Protein AF-A0A0A2HWZ0-F1 (afdb_monomer)

Secondary structure (DSSP, 8-state):
--------SS---TTTTS-TTHHHHHHHHHHHHHHHHTTT--PEEEEEEEEEE-TT-TTTTTEEEEEEEEEEE-SSHHHHHHHHHHHHHHTTEEEEEEEEEEEPPHHHHHT--HHHHHHHHHHHHHSEEEEEEEEEPTT-------

Foldseek 3Di:
DDDDDDDDDDDDPPPPDDDPVVVVVVVVVVVVCVVVVLPPDQFKKWWWFKKAAAPPAPCNQWFRTWIKIKIARDSDPVVRVVVSCVVCVVNRIDTPDTDDIDRDDPVNLVPDDPVVVVQVVVCVVVRMGIDIGTDTDPPPPPPDDD

pLDDT: mean 77.44, std 22.15, range [34.31, 97.75]

Mean predicted aligned error: 13.86 Å

Structure (mmCIF, N/CA/C/O backbone):
data_AF-A0A0A2HWZ0-F1
#
_entry.id   AF-A0A0A2HWZ0-F1
#
loop_
_atom_site.group_PDB
_atom_site.id
_atom_site.type_symbol
_atom_site.label_atom_id
_atom_site.label_alt_id
_atom_site.label_comp_id
_atom_site.label_asym_id
_atom_site.label_entity_id
_atom_site.label_seq_id
_atom_site.pdbx_PDB_ins_code
_atom_site.Cartn_x
_atom_site.Cartn_y
_atom_site.Cartn_z
_atom_site.occupancy
_atom_site.B_iso_or_equiv
_atom_site.auth_seq_id
_atom_site.auth_comp_id
_atom_site.auth_asym_id
_atom_site.auth_atom_id
_atom_site.pdbx_PDB_model_num
ATOM 1 N N . MET A 1 1 ? -32.275 -19.544 46.883 1.00 36.75 1 MET A N 1
ATOM 2 C CA . MET A 1 1 ? -30.886 -19.046 46.943 1.00 36.75 1 MET A CA 1
ATOM 3 C C . MET A 1 1 ? -30.702 -18.071 45.790 1.00 36.75 1 MET A C 1
ATOM 5 O O . MET A 1 1 ? -30.885 -18.489 44.661 1.00 36.75 1 MET A O 1
ATOM 9 N N . LYS A 1 2 ? -30.435 -16.803 46.132 1.00 40.66 2 LYS A N 1
ATOM 10 C CA . LYS A 1 2 ? -29.965 -15.674 45.305 1.00 40.66 2 LYS A CA 1
ATOM 11 C C . LYS A 1 2 ? -30.714 -15.338 44.002 1.00 40.66 2 LYS A C 1
ATOM 13 O O . LYS A 1 2 ? -30.470 -15.895 42.941 1.00 40.66 2 LYS A O 1
ATOM 18 N N . TRP A 1 3 ? -31.578 -14.338 44.155 1.00 34.53 3 TRP A N 1
ATOM 19 C CA . TRP A 1 3 ? -31.957 -13.347 43.152 1.00 34.53 3 TRP A CA 1
ATOM 20 C C . TRP A 1 3 ? -30.758 -12.432 42.814 1.00 34.53 3 TRP A C 1
ATOM 22 O O . TRP A 1 3 ? -29.796 -12.407 43.577 1.00 34.53 3 TRP A O 1
ATOM 32 N N . GLU A 1 4 ? -30.903 -11.645 41.737 1.00 42.25 4 GLU A N 1
ATOM 33 C CA . GLU A 1 4 ? -30.123 -10.442 41.363 1.00 42.25 4 GLU A CA 1
ATOM 34 C C . GLU A 1 4 ? -28.901 -10.626 40.444 1.00 42.25 4 GLU A C 1
ATOM 36 O O . GLU A 1 4 ? -27.780 -10.803 40.900 1.00 42.25 4 GLU A O 1
ATOM 41 N N . TYR A 1 5 ? -29.119 -10.425 39.136 1.00 44.19 5 TYR A N 1
ATOM 42 C CA . TYR A 1 5 ? -28.259 -9.552 38.327 1.00 44.19 5 TYR A CA 1
ATOM 43 C C . TYR A 1 5 ? -29.146 -8.658 37.446 1.00 44.19 5 TYR A C 1
ATOM 45 O O . TYR A 1 5 ? -29.712 -9.083 36.439 1.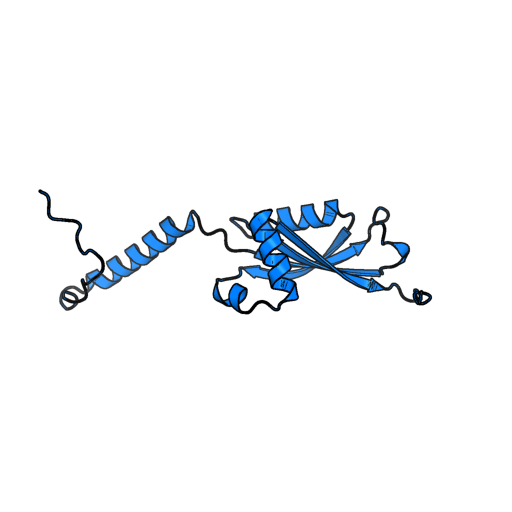00 44.19 5 TYR A O 1
ATOM 53 N N . GLN A 1 6 ? -29.302 -7.423 37.930 1.00 38.25 6 GLN A N 1
ATOM 54 C CA . GLN A 1 6 ? -29.834 -6.220 37.279 1.00 38.25 6 GLN A CA 1
ATOM 55 C C . GLN A 1 6 ? -29.382 -6.146 35.801 1.00 38.25 6 GLN A C 1
ATOM 57 O O . GLN A 1 6 ? -28.204 -6.317 35.517 1.00 38.25 6 GLN A O 1
ATOM 62 N N . LEU A 1 7 ? -30.235 -5.977 34.781 1.00 38.56 7 LEU A N 1
ATOM 63 C CA . LEU A 1 7 ? -31.103 -4.820 34.500 1.00 38.56 7 LEU A CA 1
ATOM 64 C C . LEU A 1 7 ? -30.393 -3.470 34.720 1.00 38.56 7 LEU A C 1
ATOM 66 O O . LEU A 1 7 ? -30.783 -2.682 35.570 1.00 38.56 7 LEU A O 1
ATOM 70 N N . PHE A 1 8 ? -29.357 -3.202 33.921 1.00 39.78 8 PHE A N 1
ATOM 71 C CA . PHE A 1 8 ? -28.749 -1.871 33.766 1.00 39.78 8 PHE A CA 1
ATOM 72 C C . PHE A 1 8 ? -28.515 -1.526 32.288 1.00 39.78 8 PHE A C 1
ATOM 74 O O . PHE A 1 8 ? -27.424 -1.149 31.887 1.00 39.78 8 PHE A O 1
ATOM 81 N N . VAL A 1 9 ? -29.540 -1.658 31.442 1.00 41.41 9 VAL A N 1
ATOM 82 C CA . VAL A 1 9 ? -29.518 -1.037 30.101 1.00 41.41 9 VAL A CA 1
ATOM 83 C C . VAL A 1 9 ? -30.907 -0.540 29.708 1.00 41.41 9 VAL A C 1
ATOM 85 O O . VAL A 1 9 ? -31.359 -0.770 28.597 1.00 41.41 9 VAL A O 1
ATOM 88 N N . VAL A 1 10 ? -31.638 0.118 30.609 1.00 40.22 10 VAL A N 1
ATOM 89 C CA . VAL A 1 10 ? -32.817 0.894 30.199 1.00 40.22 10 VAL A CA 1
ATOM 90 C C . VAL A 1 10 ? -32.984 2.090 31.142 1.00 40.22 10 VAL A C 1
ATOM 92 O O . VAL A 1 10 ? -33.226 1.908 32.327 1.00 40.22 10 VAL A O 1
ATOM 95 N N . LEU A 1 11 ? -32.896 3.294 30.563 1.00 34.31 11 LEU A N 1
ATOM 96 C CA . LEU A 1 11 ? -33.268 4.620 31.093 1.00 34.31 11 LEU A CA 1
ATOM 97 C C . LEU A 1 11 ? -32.287 5.302 32.068 1.00 34.31 11 LEU A C 1
ATOM 99 O O . LEU A 1 11 ? -32.154 4.924 33.226 1.00 34.31 11 LEU A O 1
ATOM 103 N N . PRO A 1 12 ? -31.741 6.450 31.626 1.00 39.38 12 PRO A N 1
ATOM 104 C CA . PRO A 1 12 ? -32.276 7.699 32.159 1.00 39.38 12 PRO A CA 1
ATOM 105 C C . PRO A 1 12 ? -32.643 8.668 31.025 1.00 39.38 12 PRO A C 1
ATOM 107 O O . PRO A 1 12 ? -31.900 9.588 30.706 1.00 39.38 12 PRO A O 1
ATOM 110 N N . ILE A 1 13 ? -33.816 8.481 30.409 1.00 44.59 13 ILE A N 1
ATOM 111 C CA . ILE A 1 13 ? -34.434 9.528 29.563 1.00 44.59 13 ILE A CA 1
ATOM 112 C C . ILE A 1 13 ? -35.422 10.386 30.379 1.00 44.59 13 ILE A C 1
ATOM 114 O O . ILE A 1 13 ? -35.808 11.471 29.960 1.00 44.59 13 ILE A O 1
ATOM 118 N N . LEU A 1 14 ? -35.760 9.996 31.609 1.00 41.62 14 LEU A N 1
ATOM 119 C CA . LEU A 1 14 ? -36.683 10.747 32.463 1.00 41.62 14 LEU A CA 1
ATOM 120 C C . LEU A 1 14 ? -35.947 11.475 33.590 1.00 41.62 14 LEU A C 1
ATOM 122 O O . LEU A 1 14 ? -36.087 11.115 34.746 1.00 41.62 14 LEU A O 1
ATOM 126 N N . CYS A 1 15 ? -35.151 12.484 33.228 1.00 40.22 15 CYS A N 1
ATOM 127 C CA . CYS A 1 15 ? -34.781 13.615 34.102 1.00 40.22 15 CYS A CA 1
ATOM 128 C C . CYS A 1 15 ? -34.283 14.849 33.309 1.00 40.22 15 CYS A C 1
ATOM 130 O O . CYS A 1 15 ? -33.781 15.803 33.894 1.00 40.22 15 CYS A O 1
ATOM 132 N N . PHE A 1 16 ? -34.428 14.878 31.977 1.00 42.28 16 PHE A N 1
ATOM 133 C CA . PHE A 1 16 ? -33.975 15.996 31.139 1.00 42.28 16 PHE A CA 1
ATOM 134 C C . PHE A 1 16 ? -35.064 17.053 30.959 1.00 42.28 16 PHE A C 1
ATOM 136 O O . PHE A 1 16 ? -35.551 17.266 29.854 1.00 42.28 16 PHE A O 1
ATOM 143 N N . ASN A 1 17 ? -35.468 17.726 32.035 1.00 42.03 17 ASN A N 1
ATOM 144 C CA . ASN A 1 17 ? -36.221 18.974 31.861 1.00 42.03 17 ASN A CA 1
ATOM 145 C C . ASN A 1 17 ? -35.898 20.079 32.861 1.00 42.03 17 ASN A C 1
ATOM 147 O O . ASN A 1 17 ? -36.587 21.092 32.903 1.00 42.03 17 ASN A O 1
ATOM 151 N N . ILE A 1 18 ? -34.830 19.935 33.642 1.00 47.19 18 ILE A N 1
ATOM 152 C CA . ILE A 1 18 ? -34.403 20.977 34.570 1.00 47.19 18 ILE A CA 1
ATOM 153 C C . ILE A 1 18 ? -32.870 20.988 34.537 1.00 47.19 18 ILE A C 1
ATOM 155 O O . ILE A 1 18 ? -32.255 19.939 34.674 1.00 47.19 18 ILE A O 1
ATOM 159 N N . ILE A 1 19 ? -32.274 22.173 34.365 1.00 45.53 19 ILE A N 1
ATOM 160 C CA . ILE A 1 19 ? -30.831 22.505 34.410 1.00 45.53 19 ILE A CA 1
ATOM 161 C C . ILE A 1 19 ? -30.122 22.581 33.025 1.00 45.53 19 ILE A C 1
ATOM 163 O O . ILE A 1 19 ? -29.751 21.555 32.443 1.00 45.53 19 ILE A O 1
ATOM 167 N N . PRO A 1 20 ? -29.850 23.801 32.499 1.00 48.00 20 PRO A N 1
ATOM 168 C CA . PRO A 1 20 ? -29.102 24.019 31.250 1.00 48.00 20 PRO A CA 1
ATOM 169 C C . PRO A 1 20 ? -27.609 23.637 31.321 1.00 48.00 20 PRO A C 1
ATOM 171 O O . PRO A 1 20 ? -26.964 23.524 30.281 1.00 48.00 20 PRO A O 1
ATOM 174 N N . GLU A 1 21 ? -27.067 23.361 32.511 1.00 47.44 21 GLU A N 1
ATOM 175 C CA . GLU A 1 21 ? -25.687 22.875 32.702 1.00 47.44 21 GLU A CA 1
ATOM 176 C C . GLU A 1 21 ? -25.491 21.400 32.298 1.00 47.44 21 GLU A C 1
ATOM 178 O O . GLU A 1 21 ? -24.367 20.945 32.077 1.00 47.44 21 GLU A O 1
ATOM 183 N N . SER A 1 22 ? -26.582 20.651 32.105 1.00 48.69 22 SER A N 1
ATOM 184 C CA . SER A 1 22 ? -26.541 19.233 31.722 1.00 48.69 22 SER A CA 1
ATOM 185 C C . SER A 1 22 ? -26.027 18.989 30.297 1.00 48.69 22 SER A C 1
ATOM 187 O O . SER A 1 22 ? -25.448 17.939 30.028 1.00 48.69 22 S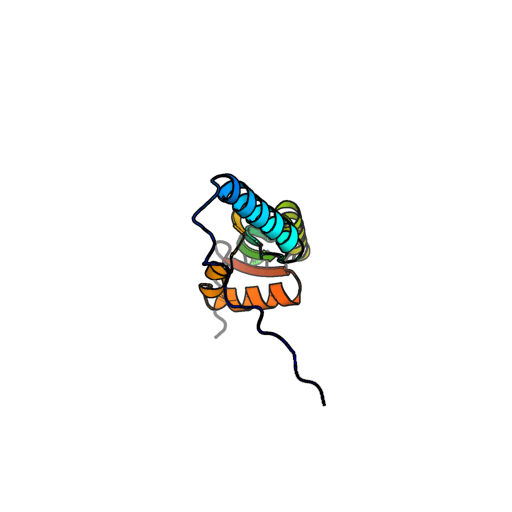ER A O 1
ATOM 189 N N . LYS A 1 23 ? -26.164 19.954 29.375 1.00 50.28 23 LYS A N 1
ATOM 190 C CA . LYS A 1 23 ? -25.662 19.806 27.995 1.00 50.28 23 LYS A CA 1
ATOM 191 C C . LYS A 1 23 ? -24.137 19.833 27.926 1.00 50.28 23 LYS A C 1
ATOM 193 O O . LYS A 1 23 ? -23.557 19.054 27.178 1.00 50.28 23 LYS A O 1
ATOM 198 N N . ALA A 1 24 ? -23.494 20.697 28.712 1.00 55.12 24 ALA A N 1
ATOM 199 C CA . ALA A 1 24 ? -22.036 20.770 28.779 1.00 55.12 24 ALA A CA 1
ATOM 200 C C . ALA A 1 24 ? -21.449 19.517 29.442 1.00 55.12 24 ALA A C 1
ATOM 202 O O . ALA A 1 24 ? -20.447 18.989 28.971 1.00 55.12 24 ALA A O 1
ATOM 203 N N . PHE A 1 25 ? -22.119 18.996 30.473 1.00 51.44 25 PHE A N 1
ATOM 204 C CA . PHE A 1 25 ? -21.726 17.761 31.147 1.00 51.44 25 PHE A CA 1
ATOM 205 C C . PHE A 1 25 ? -21.866 16.529 30.243 1.00 51.44 25 PHE A C 1
ATOM 207 O O . PHE A 1 25 ? -20.924 15.757 30.124 1.00 51.44 25 PHE A O 1
ATOM 214 N N . VAL A 1 26 ? -22.985 16.381 29.524 1.00 57.75 26 VAL A N 1
ATOM 215 C CA . VAL A 1 26 ? -23.161 15.289 28.548 1.00 57.75 26 VAL A CA 1
ATOM 216 C C . VAL A 1 26 ? -22.173 15.420 27.386 1.00 57.75 26 VAL A C 1
ATOM 218 O O . VAL A 1 26 ? -21.654 14.414 26.914 1.00 57.75 26 VAL A O 1
ATOM 221 N N . HIS A 1 27 ? -21.857 16.642 26.945 1.00 54.88 27 HIS A N 1
ATOM 222 C CA . HIS A 1 27 ? -20.872 16.848 25.885 1.00 54.88 27 HIS A CA 1
ATOM 223 C C . HIS A 1 27 ? -19.432 16.577 26.351 1.00 54.88 27 HIS A C 1
ATOM 225 O O . HIS A 1 27 ? -18.641 16.041 25.575 1.00 54.88 27 HIS A O 1
ATOM 231 N N . ASN A 1 28 ? -19.106 16.884 27.612 1.00 55.00 28 ASN A N 1
ATOM 232 C CA . ASN A 1 28 ? -17.833 16.509 28.226 1.00 55.00 28 ASN A CA 1
ATOM 233 C C . ASN A 1 28 ? -17.743 15.003 28.453 1.00 55.00 28 ASN A C 1
ATOM 235 O O . ASN A 1 28 ? -16.745 14.437 28.046 1.00 55.00 28 ASN A O 1
ATOM 239 N N . ILE A 1 29 ? -18.787 14.333 28.954 1.00 58.84 29 ILE A N 1
ATOM 240 C CA . ILE A 1 29 ? -18.803 12.866 29.066 1.00 58.84 29 ILE A CA 1
ATOM 241 C C . ILE A 1 29 ? -18.688 12.210 27.691 1.00 58.84 29 ILE A C 1
ATOM 243 O O . ILE A 1 29 ? -17.923 11.270 27.549 1.00 58.84 29 ILE A O 1
ATOM 247 N N . ALA A 1 30 ? -19.362 12.711 26.653 1.00 55.47 30 ALA A N 1
ATOM 248 C CA . ALA A 1 30 ? -19.176 12.192 25.296 1.00 55.47 30 ALA A CA 1
ATOM 249 C C . ALA A 1 30 ? -17.725 12.361 24.808 1.00 55.47 30 ALA A C 1
ATOM 251 O O . ALA A 1 30 ? -17.193 11.464 24.168 1.00 55.47 30 ALA A O 1
ATOM 252 N N . ARG A 1 31 ? -17.058 13.472 25.157 1.00 52.41 31 ARG A N 1
ATOM 253 C CA . ARG A 1 31 ? -15.633 13.701 24.860 1.00 52.41 31 ARG A CA 1
ATOM 254 C C . ARG A 1 31 ? -14.681 12.868 25.720 1.00 52.41 31 ARG A C 1
ATOM 256 O O . ARG A 1 31 ? -13.622 12.498 25.226 1.00 52.41 31 ARG A O 1
ATOM 263 N N . GLU A 1 32 ? -15.022 12.608 26.977 1.00 51.91 32 GLU A N 1
ATOM 264 C CA . GLU A 1 32 ? -14.262 11.767 27.908 1.00 51.91 32 GLU A CA 1
ATOM 265 C C 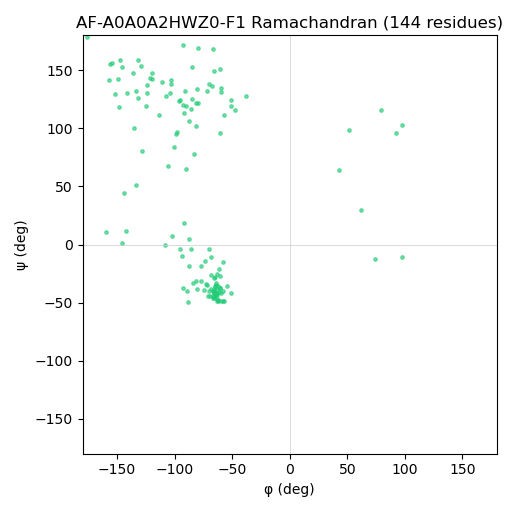. GLU A 1 32 ? -14.371 10.299 27.485 1.00 51.91 32 GLU A C 1
ATOM 267 O O . GLU A 1 32 ? -13.360 9.623 27.360 1.00 51.91 32 GLU A O 1
ATOM 272 N N . VAL A 1 33 ? -15.578 9.843 27.138 1.00 54.56 33 VAL A N 1
ATOM 273 C CA . VAL A 1 33 ? -15.850 8.505 26.600 1.00 54.56 33 VAL A CA 1
ATOM 274 C C . VAL A 1 33 ? -15.211 8.341 25.219 1.00 54.56 33 VAL A C 1
ATOM 276 O O . VAL A 1 33 ? -14.582 7.319 24.981 1.00 54.56 33 VAL A O 1
ATOM 279 N N . ASP A 1 34 ? -15.240 9.350 24.339 1.00 50.31 34 ASP A N 1
ATOM 280 C CA . ASP A 1 34 ? -14.465 9.318 23.085 1.00 50.31 34 ASP A CA 1
ATOM 281 C C . ASP A 1 34 ? -12.947 9.305 23.333 1.00 50.31 34 ASP A C 1
ATOM 283 O O . ASP A 1 34 ? -12.202 8.785 22.505 1.00 50.31 34 ASP A O 1
ATOM 287 N N . ARG A 1 35 ? -12.446 9.864 24.443 1.00 49.38 35 ARG A N 1
ATOM 288 C CA . ARG A 1 35 ? -11.016 9.825 24.804 1.00 49.38 35 ARG A CA 1
ATOM 289 C C . ARG A 1 35 ? -10.603 8.502 25.448 1.00 49.38 35 ARG A C 1
ATOM 291 O O . ARG A 1 35 ? -9.532 8.005 25.117 1.00 49.38 35 ARG A O 1
ATOM 298 N N . GLU A 1 36 ? -11.437 7.907 26.294 1.00 47.12 36 GLU A N 1
ATOM 299 C CA . GLU A 1 36 ? -11.169 6.610 26.933 1.00 47.12 36 GLU A CA 1
ATOM 300 C C . GLU A 1 36 ? -11.405 5.429 25.975 1.00 47.12 36 GLU A C 1
ATOM 302 O O . GLU A 1 36 ? -10.656 4.454 26.008 1.00 47.12 36 GLU A O 1
ATOM 307 N N . VAL A 1 37 ? -12.351 5.537 25.034 1.00 49.47 37 VAL A N 1
ATOM 308 C CA . VAL A 1 37 ? -12.551 4.550 23.952 1.00 49.47 37 VAL A CA 1
ATOM 309 C C . VAL A 1 37 ? -11.497 4.697 22.838 1.00 49.47 37 VAL A C 1
ATOM 311 O O . VAL A 1 37 ? -11.226 3.741 22.109 1.00 49.47 37 VAL A O 1
ATOM 314 N N . ASN A 1 38 ? -10.811 5.844 22.741 1.00 45.25 38 ASN A N 1
ATOM 315 C CA . ASN A 1 38 ? -9.723 6.060 21.774 1.00 45.25 38 ASN A CA 1
ATOM 316 C C . ASN A 1 38 ? -8.439 5.264 22.063 1.00 45.25 38 ASN A C 1
ATOM 318 O O . ASN A 1 38 ? -7.518 5.307 21.248 1.00 45.25 38 ASN A O 1
ATOM 322 N N . HIS A 1 39 ? -8.354 4.523 23.171 1.00 46.09 39 HIS A N 1
ATOM 323 C CA . HIS A 1 39 ? -7.156 3.748 23.498 1.00 46.09 39 HIS A CA 1
ATOM 324 C C . HIS A 1 39 ? -7.090 2.343 22.882 1.00 46.09 39 HIS A C 1
ATOM 326 O O . HIS A 1 39 ? -6.058 1.695 23.031 1.00 46.09 39 HIS A O 1
ATOM 332 N N . MET A 1 40 ? -8.119 1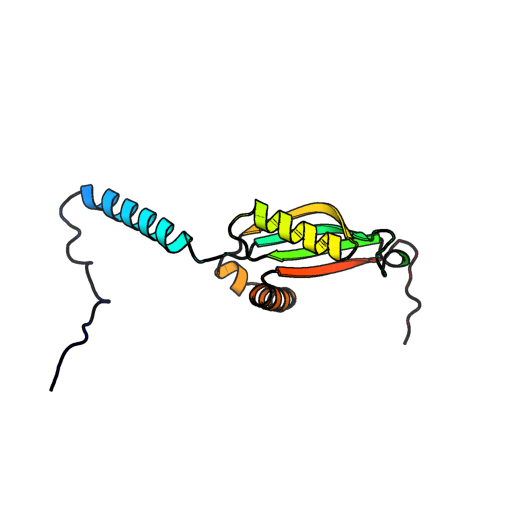.857 22.171 1.00 45.97 40 MET A N 1
ATOM 333 C CA . MET A 1 40 ? -8.101 0.464 21.678 1.00 45.97 40 MET A CA 1
ATOM 334 C C . MET A 1 40 ? -8.757 0.179 20.321 1.00 45.97 40 MET A C 1
ATOM 336 O O . MET A 1 40 ? -8.740 -0.970 19.884 1.00 45.97 40 MET A O 1
ATOM 340 N N . THR A 1 41 ? -9.298 1.165 19.606 1.00 53.69 41 THR A N 1
ATOM 341 C CA . THR A 1 41 ? -9.745 0.937 18.220 1.00 53.69 41 THR A CA 1
ATOM 342 C C . THR A 1 41 ? -8.700 1.464 17.248 1.00 53.69 41 THR A C 1
ATOM 344 O O . THR A 1 41 ? -8.792 2.599 16.772 1.00 53.69 41 THR A O 1
ATOM 347 N N . GLU A 1 42 ? -7.682 0.647 16.959 1.00 65.81 42 GLU A N 1
ATOM 348 C CA . GLU A 1 42 ? -6.807 0.866 15.805 1.00 65.81 42 GLU A CA 1
ATOM 349 C C . GLU A 1 42 ? -7.673 0.816 14.541 1.00 65.81 42 GLU A C 1
ATOM 351 O O . GLU A 1 42 ? -8.018 -0.246 14.027 1.00 65.81 42 GLU A O 1
ATOM 356 N N . TYR A 1 43 ? -8.094 1.981 14.056 1.00 75.44 43 TYR A N 1
ATOM 357 C CA . TYR A 1 43 ? -8.787 2.048 12.781 1.00 75.44 43 TYR A CA 1
ATOM 358 C C . TYR A 1 43 ? -7.785 1.784 11.652 1.00 75.44 43 TYR A C 1
ATOM 360 O O . TYR A 1 43 ? -6.730 2.424 11.617 1.00 75.44 43 TYR A O 1
ATOM 368 N N . PRO A 1 44 ? -8.114 0.898 10.702 1.00 91.94 44 PRO A N 1
ATOM 369 C CA . PRO A 1 44 ? -7.274 0.631 9.542 1.00 91.94 44 PRO A CA 1
ATOM 370 C C . PRO A 1 44 ? -7.054 1.910 8.720 1.00 91.94 44 PRO A C 1
ATOM 372 O O . PRO A 1 44 ? -7.988 2.635 8.355 1.00 91.94 44 PRO A O 1
ATOM 375 N N . LEU A 1 45 ? -5.794 2.165 8.395 1.00 94.62 45 LEU A N 1
ATOM 376 C CA . LEU A 1 45 ? -5.364 3.211 7.484 1.00 94.62 45 LEU A CA 1
ATOM 377 C C . LEU A 1 45 ? -5.173 2.609 6.096 1.00 94.62 45 LEU A C 1
ATOM 379 O O . LEU A 1 45 ? -4.407 1.665 5.903 1.00 94.62 45 LEU A O 1
ATOM 383 N N . PHE A 1 46 ? -5.873 3.181 5.129 1.00 95.31 46 PHE A N 1
ATOM 384 C CA . PHE A 1 46 ? -5.767 2.862 3.719 1.00 95.31 46 PHE A CA 1
ATOM 385 C C . PHE A 1 46 ? -4.801 3.829 3.047 1.00 95.31 46 PHE A C 1
ATOM 387 O O . PHE A 1 46 ? -5.004 5.047 3.058 1.00 95.31 46 PHE A O 1
ATOM 394 N N . TYR A 1 47 ? -3.788 3.274 2.398 1.00 96.69 47 TYR A N 1
ATOM 395 C CA . TYR A 1 47 ? -2.838 4.009 1.585 1.00 96.69 47 TYR A CA 1
ATOM 396 C C . TYR A 1 47 ? -2.841 3.482 0.159 1.00 96.69 47 TYR A C 1
ATOM 398 O O . TYR A 1 47 ? -2.913 2.278 -0.079 1.00 96.69 47 TYR A O 1
ATOM 406 N N . GLN A 1 48 ? -2.682 4.393 -0.791 1.00 97.06 48 GLN A N 1
ATOM 407 C CA . GLN A 1 48 ? -2.363 4.045 -2.165 1.00 97.06 48 GLN A CA 1
ATOM 408 C C . GLN A 1 48 ? -1.096 4.783 -2.574 1.00 97.06 48 GLN A C 1
ATOM 410 O O . GLN A 1 48 ? -1.061 6.017 -2.573 1.00 97.06 48 GLN A O 1
ATOM 415 N N . PHE A 1 49 ? -0.065 4.023 -2.921 1.00 97.62 49 PHE A N 1
ATOM 416 C CA . PHE A 1 49 ? 1.208 4.536 -3.402 1.00 97.62 49 PHE A CA 1
ATOM 417 C C . PHE A 1 49 ? 1.371 4.192 -4.874 1.00 97.62 49 PHE A C 1
ATOM 419 O O . PHE A 1 49 ? 1.064 3.083 -5.303 1.00 97.62 49 PHE A O 1
ATOM 426 N N . GLU A 1 50 ? 1.896 5.132 -5.639 1.00 97.50 50 GLU A N 1
ATOM 427 C CA . GLU A 1 50 ? 2.486 4.821 -6.930 1.00 97.50 50 GLU A CA 1
ATOM 428 C C . GLU A 1 50 ? 3.932 4.399 -6.701 1.00 97.50 50 GLU A C 1
ATOM 430 O O . GLU A 1 50 ? 4.704 5.121 -6.058 1.00 97.50 50 GLU A O 1
ATOM 435 N N . VAL A 1 51 ? 4.280 3.221 -7.204 1.00 97.75 51 VAL A N 1
ATOM 436 C CA . VAL A 1 51 ? 5.585 2.603 -6.994 1.00 97.75 51 VAL A CA 1
ATOM 437 C C . VAL A 1 51 ? 6.209 2.169 -8.316 1.00 97.75 51 VAL A C 1
ATOM 439 O O . VAL A 1 51 ? 5.509 1.853 -9.278 1.00 97.75 51 VAL A O 1
ATOM 442 N N . ARG A 1 52 ? 7.540 2.108 -8.354 1.00 96.12 52 ARG A N 1
ATOM 443 C CA . ARG A 1 52 ? 8.306 1.461 -9.430 1.00 96.12 52 ARG A CA 1
ATOM 444 C C . ARG A 1 52 ? 9.154 0.318 -8.884 1.00 96.12 52 ARG A C 1
ATOM 446 O O . ARG A 1 52 ? 9.613 0.402 -7.740 1.00 96.12 52 ARG A O 1
ATOM 453 N N . PRO A 1 53 ? 9.381 -0.744 -9.670 1.00 96.25 53 PRO A N 1
ATOM 454 C CA . PRO A 1 53 ? 10.270 -1.812 -9.247 1.00 96.25 53 PRO A CA 1
ATOM 455 C C . PRO A 1 53 ? 11.711 -1.288 -9.183 1.00 96.25 53 PRO A C 1
ATOM 457 O O . PRO A 1 53 ? 12.167 -0.571 -10.076 1.00 96.25 53 PRO A O 1
ATOM 460 N N . THR A 1 54 ? 12.440 -1.641 -8.126 1.00 94.81 54 THR A N 1
ATOM 461 C CA . THR A 1 54 ? 13.888 -1.381 -8.048 1.00 94.81 54 THR A CA 1
ATOM 462 C C . THR A 1 54 ? 14.667 -2.431 -8.841 1.00 94.81 54 THR A C 1
ATOM 464 O O . THR A 1 54 ? 14.130 -3.480 -9.182 1.00 94.81 54 THR A O 1
ATOM 467 N N . ALA A 1 55 ? 15.970 -2.218 -9.050 1.00 92.88 55 ALA A N 1
ATOM 468 C CA . ALA A 1 55 ? 16.851 -3.201 -9.696 1.00 92.88 55 ALA A CA 1
ATOM 469 C C . ALA A 1 55 ? 16.909 -4.575 -8.988 1.00 92.88 55 ALA A C 1
ATOM 471 O O . ALA A 1 55 ? 17.397 -5.537 -9.567 1.00 92.88 55 ALA A O 1
ATOM 472 N N . ARG A 1 56 ? 16.441 -4.670 -7.735 1.00 92.88 56 ARG A N 1
ATOM 473 C CA . ARG A 1 56 ? 16.383 -5.921 -6.957 1.00 92.88 56 ARG A CA 1
ATOM 474 C C . ARG A 1 56 ? 15.023 -6.617 -7.028 1.00 92.88 56 ARG A C 1
ATOM 476 O O . ARG A 1 56 ? 14.854 -7.676 -6.435 1.00 92.88 56 ARG A O 1
ATOM 483 N N . ASN A 1 57 ? 14.043 -6.004 -7.683 1.00 92.69 57 ASN A N 1
ATOM 484 C CA . ASN A 1 57 ? 12.708 -6.560 -7.811 1.00 92.69 57 ASN A CA 1
ATOM 485 C C . ASN A 1 57 ? 12.686 -7.613 -8.927 1.00 92.69 57 ASN A C 1
ATOM 487 O O . ASN A 1 57 ? 13.179 -7.355 -10.023 1.00 92.69 57 ASN A O 1
ATOM 491 N N . SER A 1 58 ? 12.087 -8.776 -8.670 1.00 88.75 58 SER A N 1
ATOM 492 C CA . SER A 1 58 ? 11.961 -9.860 -9.657 1.00 88.75 58 SER A CA 1
ATOM 493 C C . SER A 1 58 ? 11.153 -9.468 -10.897 1.00 88.75 58 SER A C 1
ATOM 495 O O . SER A 1 58 ? 11.290 -10.090 -11.944 1.00 88.75 58 SER A O 1
ATOM 497 N N . GLU A 1 59 ? 10.323 -8.433 -10.797 1.00 87.94 59 GLU A N 1
ATOM 498 C CA . GLU A 1 59 ? 9.419 -7.978 -11.853 1.00 87.94 59 GLU A CA 1
ATOM 499 C C . GLU A 1 59 ? 9.951 -6.737 -12.591 1.00 87.94 59 GLU A C 1
ATOM 501 O O . GLU A 1 59 ? 9.252 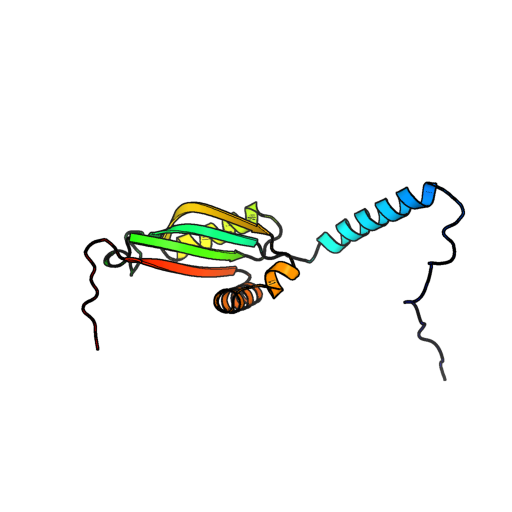-6.169 -13.430 1.00 87.94 59 GLU A O 1
ATOM 506 N N . VAL A 1 60 ? 11.196 -6.311 -12.321 1.00 89.75 60 VAL A N 1
ATOM 507 C CA . VAL A 1 60 ? 11.786 -5.069 -12.864 1.00 89.75 60 VAL A CA 1
ATOM 508 C C . VAL A 1 60 ? 11.880 -5.029 -14.392 1.00 89.75 60 VAL A C 1
ATOM 510 O O . VAL A 1 60 ? 11.868 -3.946 -14.985 1.00 89.75 60 VAL A O 1
ATOM 513 N N . GLU A 1 61 ? 11.979 -6.190 -15.036 1.00 87.06 61 GLU A N 1
ATOM 514 C CA . GLU A 1 61 ? 12.019 -6.302 -16.497 1.00 87.06 61 GLU A CA 1
ATOM 515 C C . GLU A 1 61 ? 10.620 -6.244 -17.122 1.00 87.06 61 GLU A C 1
ATOM 517 O O . GLU A 1 61 ? 10.459 -5.724 -18.226 1.00 87.06 61 GLU A O 1
ATOM 522 N N . MET A 1 62 ? 9.607 -6.735 -16.402 1.00 88.06 62 MET A N 1
ATOM 523 C CA . MET A 1 62 ? 8.236 -6.879 -16.899 1.00 88.06 62 MET A CA 1
ATOM 524 C C . MET A 1 62 ? 7.394 -5.626 -16.641 1.00 88.06 62 MET A C 1
ATOM 526 O O . MET A 1 62 ? 6.610 -5.203 -17.496 1.00 88.06 62 MET A O 1
ATOM 530 N N . LEU A 1 63 ? 7.555 -5.014 -15.467 1.00 92.81 63 LEU A N 1
ATOM 531 C CA . LEU A 1 63 ? 6.709 -3.922 -14.999 1.00 92.81 63 LEU A CA 1
ATOM 532 C C . LEU A 1 63 ? 7.396 -2.559 -15.136 1.00 92.81 63 LEU A C 1
ATOM 534 O O . LEU A 1 63 ? 8.579 -2.375 -14.837 1.00 92.81 63 LEU A O 1
ATOM 538 N N . ALA A 1 64 ? 6.624 -1.565 -15.574 1.00 92.88 64 ALA A N 1
ATOM 539 C CA . ALA A 1 64 ? 7.037 -0.164 -15.517 1.00 92.88 64 ALA A CA 1
ATOM 540 C C . ALA A 1 64 ? 6.744 0.457 -14.147 1.00 92.88 64 ALA A C 1
ATOM 542 O O . ALA A 1 64 ? 7.506 1.305 -13.685 1.00 92.88 64 ALA A O 1
ATOM 543 N N . GLY A 1 65 ? 5.669 0.020 -13.496 1.00 94.94 65 GLY A N 1
ATOM 544 C CA . GLY A 1 65 ? 5.255 0.492 -12.183 1.00 94.94 65 GLY A CA 1
ATOM 545 C C . GLY A 1 65 ? 4.036 -0.267 -11.680 1.00 94.94 65 GLY A C 1
ATOM 546 O O . GLY A 1 65 ? 3.528 -1.160 -12.360 1.00 94.94 65 GLY A O 1
ATOM 547 N N . ALA A 1 66 ? 3.597 0.075 -10.475 1.00 96.81 66 ALA A N 1
ATOM 548 C CA . ALA A 1 66 ? 2.391 -0.466 -9.871 1.00 96.81 66 ALA A CA 1
ATOM 549 C C . ALA A 1 66 ? 1.699 0.561 -8.969 1.00 96.81 66 ALA A C 1
ATOM 551 O O . ALA A 1 66 ? 2.312 1.515 -8.479 1.00 96.81 66 ALA A O 1
ATOM 552 N N . LEU A 1 67 ? 0.409 0.337 -8.724 1.00 97.12 67 LEU A N 1
ATOM 553 C CA . LEU A 1 67 ? -0.292 0.929 -7.594 1.00 97.12 67 LEU A CA 1
ATOM 554 C C . LEU A 1 67 ? -0.213 -0.050 -6.425 1.00 97.12 67 LEU A C 1
ATOM 556 O O . LEU A 1 67 ? -0.796 -1.131 -6.464 1.00 97.12 67 LEU A O 1
ATOM 560 N N . ALA A 1 68 ? 0.511 0.338 -5.380 1.00 97.44 68 ALA A N 1
ATOM 561 C CA . ALA A 1 68 ? 0.554 -0.393 -4.126 1.00 97.44 68 ALA A CA 1
ATOM 562 C C . ALA A 1 68 ? -0.589 0.091 -3.229 1.00 97.44 68 ALA A C 1
ATOM 564 O O . ALA A 1 68 ? -0.536 1.194 -2.675 1.00 97.44 68 ALA A O 1
ATOM 565 N N . THR A 1 69 ? -1.624 -0.731 -3.091 1.00 97.31 69 THR A N 1
ATOM 566 C CA . THR A 1 69 ? -2.690 -0.514 -2.113 1.00 97.31 69 THR A CA 1
ATOM 567 C C . THR A 1 69 ? -2.305 -1.201 -0.812 1.00 97.31 69 THR A C 1
ATOM 569 O O . THR A 1 69 ? -2.119 -2.415 -0.792 1.00 97.31 69 THR A O 1
ATOM 572 N N . VAL A 1 70 ? -2.181 -0.433 0.267 1.00 97.12 70 VAL A N 1
ATOM 573 C CA . VAL A 1 70 ? -1.714 -0.912 1.571 1.00 97.12 70 VAL A CA 1
ATOM 574 C C . VAL A 1 70 ? -2.755 -0.601 2.635 1.00 97.12 70 VAL A C 1
ATOM 576 O O . VAL A 1 70 ? -3.201 0.539 2.759 1.00 97.12 70 VAL A O 1
ATOM 579 N N . LEU A 1 71 ? -3.107 -1.609 3.425 1.00 96.44 71 LEU A N 1
ATOM 580 C CA . LEU A 1 71 ? -3.910 -1.466 4.634 1.00 96.44 71 LEU A CA 1
ATOM 581 C C . LEU A 1 71 ? -3.007 -1.674 5.845 1.00 96.44 71 LEU A C 1
ATOM 583 O O . LEU A 1 71 ? -2.285 -2.668 5.911 1.00 96.44 71 LEU A O 1
ATOM 587 N N . VAL A 1 72 ? -3.029 -0.728 6.781 1.00 95.94 72 VAL A N 1
ATOM 588 C CA . VAL A 1 72 ? -2.177 -0.741 7.976 1.00 95.94 72 VAL A CA 1
ATOM 589 C C . VAL A 1 72 ? -3.021 -0.460 9.208 1.00 95.94 72 VAL A C 1
ATOM 591 O O . VAL A 1 72 ? -3.681 0.574 9.274 1.00 95.94 72 VAL A O 1
ATOM 594 N N . PHE A 1 73 ? -2.957 -1.335 10.204 1.00 93.19 73 PHE A N 1
ATOM 595 C CA . PHE A 1 73 ? -3.473 -1.049 11.538 1.00 93.19 73 PHE A CA 1
ATOM 596 C C . PHE A 1 73 ? -2.381 -0.321 12.331 1.00 93.19 73 PHE A C 1
ATOM 598 O O . PHE A 1 73 ? -1.252 -0.807 12.488 1.00 93.19 73 PHE A O 1
ATOM 605 N N . ALA A 1 74 ? -2.667 0.925 12.704 1.00 91.19 74 ALA A N 1
ATOM 606 C CA . ALA A 1 74 ? -1.755 1.766 13.464 1.00 91.19 74 ALA A CA 1
ATOM 607 C C . ALA A 1 74 ? -2.510 2.854 14.233 1.00 91.19 74 ALA A C 1
ATOM 609 O O . ALA A 1 74 ? -3.582 3.304 13.828 1.00 91.19 74 ALA A O 1
ATOM 610 N N . GLU A 1 75 ? -1.884 3.315 15.312 1.00 87.69 75 GLU A N 1
ATOM 611 C CA . GLU A 1 75 ? -2.401 4.367 16.190 1.00 87.69 75 GLU A CA 1
ATOM 612 C C . GLU A 1 75 ? -2.500 5.732 15.489 1.00 87.69 75 GLU A C 1
ATOM 614 O O . GLU A 1 75 ? -3.487 6.450 15.659 1.00 87.69 75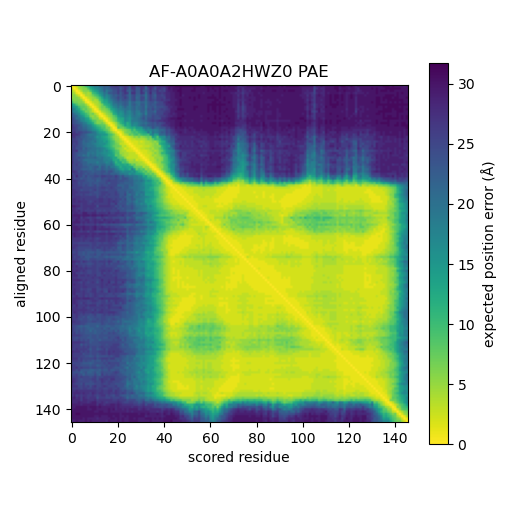 GLU A O 1
ATOM 619 N N . THR A 1 76 ? -1.497 6.084 14.671 1.00 88.75 76 THR A N 1
ATOM 620 C CA . THR A 1 76 ? -1.427 7.373 13.963 1.00 88.75 76 THR A CA 1
ATOM 621 C C . THR A 1 76 ? -1.100 7.216 12.481 1.00 88.75 76 THR A C 1
ATOM 623 O O . THR A 1 76 ? -0.517 6.216 12.047 1.00 88.75 76 THR A O 1
ATOM 626 N N . GLU A 1 77 ? -1.436 8.238 11.690 1.00 90.12 77 GLU A N 1
ATOM 627 C CA . GLU A 1 77 ? -1.143 8.269 10.254 1.00 90.12 77 GLU A CA 1
ATOM 628 C C . GLU A 1 77 ? 0.362 8.269 9.958 1.00 90.12 77 GLU A C 1
ATOM 630 O O . GLU A 1 77 ? 0.800 7.684 8.965 1.00 90.12 77 GLU A O 1
ATOM 635 N N . GLU A 1 78 ? 1.180 8.886 10.811 1.00 90.94 78 GLU A N 1
ATOM 636 C CA . GLU A 1 78 ? 2.635 8.905 10.662 1.00 90.94 78 GLU A CA 1
ATOM 637 C C . GLU A 1 78 ? 3.219 7.504 10.833 1.00 90.94 78 GLU A C 1
ATOM 639 O O . GLU A 1 78 ? 4.037 7.072 10.011 1.00 90.94 78 GLU A O 1
ATOM 644 N N . VAL A 1 79 ? 2.773 6.780 11.867 1.00 92.19 79 VAL A N 1
ATOM 645 C CA . VAL A 1 79 ? 3.190 5.398 12.128 1.00 92.19 79 VAL A CA 1
ATOM 646 C C . VAL A 1 79 ? 2.697 4.484 11.012 1.00 92.19 79 VAL A C 1
ATOM 648 O O . VAL A 1 79 ? 3.486 3.695 10.484 1.00 92.19 79 VAL A O 1
ATOM 651 N N . GLY A 1 80 ? 1.434 4.626 10.601 1.00 93.50 80 GLY A N 1
ATOM 652 C CA . GLY A 1 80 ? 0.844 3.870 9.498 1.00 93.50 80 GLY A CA 1
ATOM 653 C C . GLY A 1 80 ? 1.615 4.060 8.193 1.00 93.50 80 GLY A C 1
ATOM 654 O O . GLY A 1 80 ? 2.030 3.084 7.565 1.00 93.50 80 GLY A O 1
ATOM 655 N N . ARG A 1 81 ? 1.922 5.311 7.835 1.00 94.44 81 ARG A N 1
ATOM 656 C CA . ARG A 1 81 ? 2.695 5.651 6.634 1.00 94.44 81 ARG A CA 1
ATOM 657 C C . ARG A 1 81 ? 4.114 5.097 6.702 1.00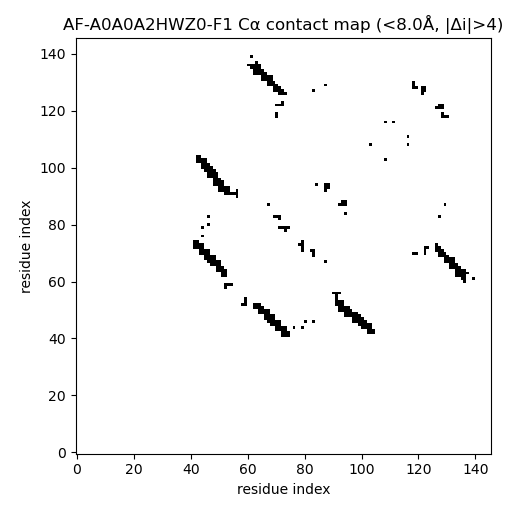 94.44 81 ARG A C 1
ATOM 659 O O . ARG A 1 81 ? 4.591 4.546 5.713 1.00 94.44 81 ARG A O 1
ATOM 666 N N . ALA A 1 82 ? 4.790 5.207 7.846 1.00 95.38 82 ALA A N 1
ATOM 667 C CA . ALA A 1 82 ? 6.137 4.668 8.018 1.00 95.38 82 ALA A CA 1
ATOM 668 C C . ALA A 1 82 ? 6.160 3.132 7.930 1.00 95.38 82 ALA A C 1
ATOM 670 O O . ALA A 1 82 ? 7.040 2.570 7.273 1.00 95.38 82 ALA A O 1
ATOM 671 N N . ARG A 1 83 ? 5.189 2.444 8.549 1.00 95.75 83 ARG A N 1
ATOM 672 C CA . ARG A 1 83 ? 5.020 0.984 8.444 1.00 95.75 83 ARG A CA 1
ATOM 673 C C . ARG A 1 83 ? 4.737 0.568 6.999 1.00 95.75 83 ARG A C 1
ATOM 675 O O . ARG A 1 83 ? 5.446 -0.294 6.482 1.00 95.75 83 ARG A O 1
ATOM 682 N N . GLY A 1 84 ? 3.791 1.234 6.334 1.00 96.25 84 GLY A N 1
ATOM 683 C CA . GLY A 1 84 ? 3.452 1.012 4.928 1.00 96.25 84 GLY A CA 1
ATOM 684 C C . GLY A 1 84 ? 4.645 1.198 3.994 1.00 96.25 84 GLY A C 1
ATOM 685 O O . GLY A 1 84 ? 4.964 0.310 3.205 1.00 96.25 84 GLY A O 1
ATOM 686 N N . ALA A 1 85 ? 5.378 2.303 4.141 1.00 96.31 85 ALA A N 1
ATOM 687 C CA . ALA A 1 85 ? 6.548 2.582 3.316 1.00 96.31 85 ALA A CA 1
ATOM 688 C C . ALA A 1 85 ? 7.670 1.550 3.517 1.00 96.31 85 ALA A C 1
ATOM 690 O O . ALA A 1 85 ? 8.264 1.079 2.547 1.00 96.31 85 ALA A O 1
ATOM 691 N N . ARG A 1 86 ? 7.933 1.143 4.767 1.00 97.06 86 ARG A N 1
ATOM 692 C CA . ARG A 1 86 ? 8.904 0.078 5.072 1.00 97.06 86 ARG A CA 1
ATOM 693 C C . ARG A 1 86 ? 8.480 -1.265 4.484 1.00 97.06 86 ARG A C 1
ATOM 695 O O . ARG A 1 86 ? 9.338 -2.002 4.007 1.00 97.06 86 ARG A O 1
ATOM 702 N N . PHE A 1 87 ? 7.187 -1.584 4.519 1.00 96.81 87 PHE A N 1
ATOM 703 C CA . PHE A 1 87 ? 6.651 -2.814 3.940 1.00 96.81 87 PHE A CA 1
ATOM 704 C C . PHE A 1 87 ? 6.879 -2.863 2.424 1.00 96.81 87 PHE A C 1
ATOM 706 O O . PHE A 1 87 ? 7.431 -3.840 1.926 1.00 96.81 87 PHE A O 1
ATOM 713 N N . ILE A 1 88 ? 6.561 -1.776 1.714 1.00 96.56 88 ILE A N 1
ATOM 714 C CA . ILE A 1 88 ? 6.810 -1.636 0.270 1.00 96.56 88 ILE A CA 1
ATOM 715 C C . ILE A 1 88 ? 8.307 -1.770 -0.047 1.00 96.56 88 ILE A C 1
ATOM 717 O O . ILE A 1 88 ? 8.694 -2.554 -0.914 1.00 96.56 88 ILE A O 1
ATOM 721 N N . ALA A 1 89 ? 9.165 -1.062 0.692 1.00 95.44 89 ALA A N 1
ATOM 722 C CA . ALA A 1 89 ? 10.609 -1.084 0.462 1.00 95.44 89 ALA A CA 1
ATOM 723 C C . ALA A 1 89 ? 11.225 -2.484 0.654 1.00 95.44 89 ALA A C 1
ATOM 725 O O . ALA A 1 89 ? 12.128 -2.875 -0.091 1.00 95.44 89 ALA A O 1
ATOM 726 N N . ARG A 1 90 ? 10.721 -3.271 1.618 1.00 95.75 90 ARG A N 1
ATOM 727 C CA . ARG A 1 90 ? 11.146 -4.668 1.840 1.00 95.75 90 ARG A CA 1
ATOM 728 C C . ARG A 1 90 ? 10.831 -5.583 0.662 1.00 95.75 90 ARG A C 1
ATOM 730 O O . ARG A 1 90 ? 11.532 -6.567 0.477 1.00 95.75 90 ARG A O 1
ATOM 737 N N . GLN A 1 91 ? 9.827 -5.239 -0.137 1.00 94.25 91 GLN A N 1
ATOM 738 C CA . GLN A 1 91 ? 9.466 -5.957 -1.357 1.00 94.25 91 GLN A CA 1
ATOM 739 C C . GLN A 1 91 ? 10.157 -5.386 -2.606 1.00 94.25 91 GLN A C 1
ATOM 741 O O . GLN A 1 91 ? 9.734 -5.640 -3.728 1.00 94.25 91 GLN A O 1
ATOM 746 N N . HIS A 1 92 ? 11.232 -4.612 -2.425 1.00 96.38 92 HIS A N 1
ATOM 747 C CA . HIS A 1 92 ? 12.045 -4.060 -3.512 1.00 96.38 92 HIS A CA 1
ATOM 748 C C . HIS A 1 92 ? 11.281 -3.111 -4.446 1.00 96.38 92 HIS A C 1
ATOM 750 O O . HIS A 1 92 ? 11.623 -2.980 -5.623 1.00 96.38 92 HIS A O 1
ATOM 756 N N . TRP A 1 93 ? 10.277 -2.416 -3.919 1.00 96.75 93 TRP A N 1
ATOM 757 C CA . TRP A 1 93 ? 9.557 -1.350 -4.608 1.00 96.75 93 TRP A CA 1
ATOM 758 C C . TRP A 1 93 ? 10.010 0.022 -4.102 1.00 96.75 93 TRP A C 1
ATOM 760 O O . TRP A 1 93 ? 10.242 0.218 -2.909 1.00 96.75 93 TRP A O 1
ATOM 770 N N . GLU A 1 94 ? 10.122 0.981 -5.013 1.00 96.50 94 GLU A N 1
ATOM 771 C CA . GLU A 1 94 ? 10.418 2.379 -4.711 1.00 96.50 94 GLU A CA 1
ATOM 772 C C . GLU A 1 94 ? 9.146 3.212 -4.837 1.00 96.50 94 GLU A C 1
ATOM 774 O O . GLU A 1 94 ? 8.443 3.133 -5.843 1.00 96.50 94 GLU A O 1
ATOM 779 N N . ILE A 1 95 ? 8.855 4.022 -3.821 1.00 97.19 95 ILE A N 1
ATOM 780 C CA . ILE A 1 95 ? 7.681 4.896 -3.799 1.00 97.19 95 ILE A CA 1
ATOM 781 C C . ILE A 1 95 ? 7.983 6.157 -4.602 1.00 97.19 95 ILE A C 1
ATOM 783 O O . ILE A 1 95 ? 8.897 6.903 -4.266 1.00 97.19 95 ILE A O 1
ATOM 787 N N . ILE A 1 96 ? 7.178 6.407 -5.631 1.00 97.25 96 ILE A N 1
ATOM 788 C CA . ILE A 1 96 ? 7.247 7.615 -6.457 1.00 97.25 96 ILE A CA 1
ATOM 789 C C . ILE A 1 96 ? 6.377 8.707 -5.840 1.00 97.25 96 ILE A C 1
ATOM 791 O O . ILE A 1 96 ? 6.811 9.844 -5.671 1.00 97.25 96 ILE A O 1
ATOM 795 N N . SER A 1 97 ? 5.128 8.368 -5.512 1.00 96.50 97 SER A N 1
ATOM 796 C CA . SER A 1 97 ? 4.181 9.323 -4.944 1.00 96.50 97 SER A CA 1
ATOM 797 C C . SER A 1 97 ? 3.109 8.646 -4.094 1.00 96.50 97 SER A C 1
ATOM 799 O O . SER A 1 97 ? 2.802 7.464 -4.258 1.00 96.50 97 SER A O 1
ATOM 801 N N . VAL A 1 98 ? 2.522 9.409 -3.172 1.00 96.31 98 VAL A N 1
ATOM 802 C CA . VAL A 1 98 ? 1.339 8.991 -2.410 1.00 96.31 98 VAL A CA 1
ATOM 803 C C . VAL A 1 98 ? 0.107 9.497 -3.155 1.00 96.31 98 VAL A C 1
ATOM 805 O O 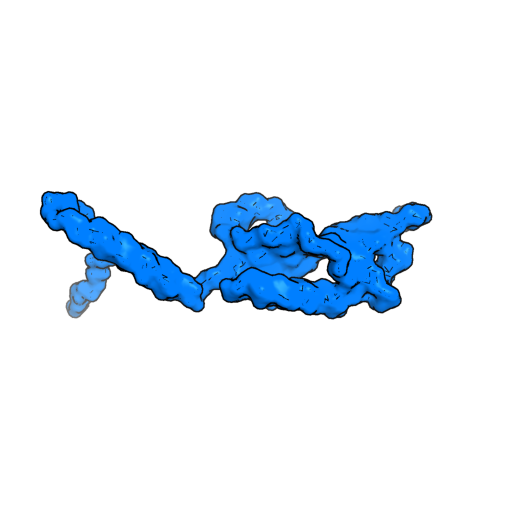. VAL A 1 98 ? -0.033 10.700 -3.361 1.00 96.31 98 VAL A O 1
ATOM 808 N N . LYS A 1 99 ? -0.781 8.594 -3.573 1.00 95.75 99 LYS A N 1
ATOM 809 C CA . LYS A 1 99 ? -2.010 8.938 -4.307 1.00 95.75 99 LYS A CA 1
ATOM 810 C C . LYS A 1 99 ? -3.206 9.138 -3.390 1.00 95.75 99 LYS A C 1
ATOM 812 O O . LYS A 1 99 ? -4.039 9.999 -3.653 1.00 95.75 99 LYS A O 1
ATOM 817 N N . ARG A 1 100 ? -3.313 8.335 -2.329 1.00 94.25 100 ARG A N 1
ATOM 818 C CA . ARG A 1 100 ? -4.443 8.394 -1.396 1.00 94.25 100 ARG A CA 1
ATOM 819 C C . ARG A 1 100 ? -4.017 8.001 0.009 1.00 94.25 100 ARG A C 1
ATOM 821 O O . ARG A 1 100 ? -3.231 7.071 0.175 1.00 94.25 100 ARG A O 1
ATOM 828 N N . VAL A 1 101 ? -4.592 8.687 0.989 1.00 94.31 101 VAL A N 1
ATOM 829 C CA . VAL A 1 101 ? -4.551 8.336 2.410 1.00 94.31 101 VAL A CA 1
ATOM 830 C C . VAL A 1 101 ? -5.971 8.456 2.944 1.00 94.31 101 VAL A C 1
ATOM 832 O O . VAL A 1 101 ? -6.660 9.429 2.637 1.00 94.31 101 VAL A O 1
ATOM 835 N N . MET A 1 102 ? -6.438 7.455 3.680 1.00 92.88 102 MET A N 1
ATOM 836 C CA . MET A 1 102 ? -7.771 7.462 4.273 1.00 92.88 102 MET A CA 1
ATOM 837 C C . MET A 1 102 ? -7.788 6.625 5.547 1.00 92.88 102 MET A C 1
ATOM 839 O O . MET A 1 102 ? -7.426 5.453 5.525 1.00 92.88 102 MET A O 1
ATOM 843 N N . ARG A 1 103 ? -8.300 7.189 6.640 1.00 91.25 103 ARG A N 1
ATOM 844 C CA . ARG A 1 103 ? -8.698 6.404 7.811 1.00 91.25 103 ARG A CA 1
ATOM 845 C C . ARG A 1 103 ? -10.061 5.775 7.545 1.00 91.25 103 ARG A C 1
ATOM 847 O O . ARG A 1 103 ? -11.023 6.484 7.243 1.00 91.25 103 ARG A O 1
ATOM 854 N N . MET A 1 104 ? -10.156 4.451 7.604 1.00 90.56 104 MET A N 1
ATOM 855 C CA . MET A 1 104 ? -11.414 3.771 7.310 1.00 90.56 104 MET A CA 1
ATOM 856 C C . MET A 1 104 ? -12.241 3.587 8.582 1.00 90.56 104 MET A C 1
ATOM 858 O O . MET A 1 104 ? -11.745 3.121 9.604 1.00 90.56 104 MET A O 1
ATOM 862 N N . CYS A 1 105 ? -13.525 3.935 8.502 1.00 87.06 105 CYS A N 1
ATOM 863 C CA . CYS A 1 105 ? -14.508 3.622 9.531 1.00 87.06 105 CYS A CA 1
ATOM 864 C C . CYS A 1 105 ? -15.214 2.295 9.211 1.00 87.06 105 CYS A C 1
ATOM 866 O O . CYS A 1 105 ? -15.091 1.759 8.107 1.00 87.06 105 CYS A O 1
ATOM 868 N N . SER A 1 106 ? -16.011 1.789 10.152 1.00 85.56 106 SER A N 1
ATOM 869 C CA . SER A 1 106 ? -16.764 0.533 10.006 1.00 85.56 106 SER A CA 1
ATOM 870 C C . SER A 1 106 ? -17.657 0.484 8.757 1.00 85.56 106 SER A C 1
ATOM 872 O O . SER A 1 106 ? -17.761 -0.560 8.109 1.00 85.56 106 SER A O 1
ATOM 874 N N . ARG A 1 107 ? -18.249 1.620 8.360 1.00 87.25 107 ARG A N 1
ATOM 875 C CA . ARG A 1 107 ? -19.022 1.731 7.111 1.00 87.25 107 ARG A CA 1
ATOM 876 C C . ARG A 1 107 ? -18.143 1.491 5.883 1.00 87.25 107 ARG A C 1
ATOM 878 O O . ARG A 1 107 ? -18.481 0.657 5.055 1.00 87.25 107 ARG A O 1
ATOM 885 N N . HIS A 1 108 ? -16.984 2.149 5.807 1.00 88.44 108 HIS A N 1
ATOM 886 C CA . HIS A 1 108 ? -16.051 1.966 4.691 1.00 88.44 108 HIS A CA 1
ATOM 887 C C . HIS A 1 108 ? -15.564 0.519 4.574 1.00 88.44 108 HIS A C 1
ATOM 889 O O . HIS A 1 108 ? -15.409 0.023 3.464 1.00 88.44 108 HIS A O 1
ATOM 895 N N . VAL A 1 109 ? -15.345 -0.161 5.705 1.00 87.06 109 VAL A N 1
ATOM 896 C CA . VAL A 1 109 ? -14.962 -1.582 5.728 1.00 87.06 109 VAL A CA 1
ATOM 897 C C . VAL A 1 109 ? -16.090 -2.468 5.189 1.00 87.06 109 VAL A C 1
ATOM 899 O O . VAL A 1 109 ? -15.830 -3.376 4.402 1.00 87.06 109 VAL A O 1
ATOM 902 N N . SER A 1 110 ? -17.342 -2.179 5.554 1.00 85.94 110 SER A N 1
ATOM 903 C CA . SER A 1 110 ? -18.517 -2.933 5.089 1.00 85.94 110 SER A CA 1
ATOM 904 C C . SER A 1 110 ? -18.730 -2.801 3.574 1.00 85.94 110 SER A C 1
ATOM 906 O O . SER A 1 110 ? -19.067 -3.779 2.898 1.00 85.94 110 SER A O 1
ATOM 908 N N . ASP A 1 111 ? -18.442 -1.616 3.034 1.00 89.88 111 ASP A N 1
ATOM 909 C CA . ASP A 1 111 ? -18.610 -1.277 1.617 1.00 89.88 111 ASP A CA 1
ATOM 910 C C . ASP A 1 111 ? -17.386 -1.639 0.748 1.00 89.88 111 ASP A C 1
ATOM 912 O O . ASP A 1 111 ? -17.359 -1.349 -0.452 1.00 89.88 111 ASP A O 1
ATOM 916 N N . LEU A 1 112 ? -16.360 -2.292 1.313 1.00 87.38 112 LEU A N 1
ATOM 917 C CA . LEU A 1 112 ? -15.182 -2.717 0.555 1.00 87.38 112 LEU A CA 1
ATOM 918 C C . LEU A 1 112 ? -15.566 -3.666 -0.584 1.00 87.38 112 LEU A C 1
ATOM 920 O O . LEU A 1 112 ? -16.284 -4.653 -0.386 1.00 87.38 112 LEU A O 1
ATOM 924 N N . GLN A 1 113 ? -14.995 -3.422 -1.766 1.00 89.06 113 GLN A N 1
ATOM 925 C CA . GLN A 1 113 ? -15.079 -4.361 -2.882 1.00 89.06 113 GLN A CA 1
ATOM 926 C C . GLN A 1 113 ? -14.448 -5.713 -2.501 1.00 89.06 113 GLN A C 1
ATOM 928 O O . GLN A 1 113 ? -13.499 -5.740 -1.711 1.00 89.06 113 GLN A O 1
ATOM 933 N N . PRO A 1 114 ? -14.900 -6.839 -3.088 1.00 87.06 114 PRO A N 1
ATOM 934 C CA . PRO A 1 114 ? -14.451 -8.179 -2.702 1.00 87.06 114 PRO A CA 1
ATOM 935 C C . PRO A 1 114 ? -12.927 -8.352 -2.654 1.00 87.06 114 PRO A C 1
ATOM 937 O O . PRO A 1 114 ? -12.404 -8.924 -1.703 1.00 87.06 114 PRO A O 1
ATOM 940 N N . HIS A 1 115 ? -12.202 -7.793 -3.626 1.00 83.06 115 HIS A N 1
ATOM 941 C CA . HIS A 1 115 ? -10.740 -7.882 -3.688 1.00 83.06 115 HIS A CA 1
ATOM 942 C C . HIS A 1 115 ? -10.022 -7.156 -2.541 1.00 83.06 115 HIS A C 1
ATOM 944 O O . HIS A 1 115 ? -8.941 -7.577 -2.138 1.00 83.06 115 HIS A O 1
ATOM 950 N N . PHE A 1 116 ? -10.623 -6.101 -1.989 1.00 88.75 116 PHE A N 1
ATOM 951 C CA . PHE A 1 116 ? -10.081 -5.386 -0.834 1.00 88.75 116 PHE A CA 1
ATOM 952 C C . PHE A 1 116 ? -10.517 -5.996 0.500 1.00 88.75 116 PHE A C 1
ATOM 954 O O . PHE A 1 116 ? -9.849 -5.765 1.502 1.00 88.75 116 PHE A O 1
ATOM 961 N N . ARG A 1 117 ? -11.585 -6.806 0.534 1.00 91.31 117 ARG A N 1
ATOM 962 C CA . ARG A 1 117 ? -11.988 -7.532 1.753 1.00 91.31 117 ARG A CA 1
ATOM 963 C C . ARG A 1 117 ? -10.955 -8.570 2.165 1.00 91.31 117 ARG A C 1
ATOM 965 O O . ARG A 1 117 ? -10.676 -8.709 3.349 1.00 91.31 117 ARG A O 1
ATOM 972 N N . GLU A 1 118 ? -10.378 -9.274 1.196 1.00 92.25 118 GLU A N 1
ATOM 973 C CA . GLU A 1 118 ? -9.309 -10.233 1.481 1.00 92.25 118 GLU A CA 1
ATOM 974 C C . GLU A 1 118 ? -8.049 -9.519 1.980 1.00 92.25 118 GLU A C 1
ATOM 976 O O . GLU A 1 118 ? -7.491 -9.890 3.008 1.00 92.25 118 GLU A O 1
ATOM 981 N N . LEU A 1 119 ? -7.669 -8.415 1.325 1.00 94.00 119 LEU A N 1
ATOM 982 C CA . LEU A 1 119 ? -6.564 -7.570 1.781 1.00 94.00 119 LEU A CA 1
ATOM 983 C C . LEU A 1 119 ? -6.794 -7.049 3.209 1.00 94.00 119 LEU A C 1
ATOM 985 O O . LEU A 1 119 ? -5.870 -7.015 4.016 1.00 94.00 119 LEU A O 1
ATOM 989 N N . TYR A 1 120 ? -8.032 -6.666 3.526 1.00 93.94 120 TYR A N 1
ATOM 990 C CA . TYR A 1 120 ? -8.421 -6.224 4.859 1.00 93.94 120 TYR A CA 1
ATOM 991 C C . TYR A 1 120 ? -8.269 -7.328 5.907 1.00 93.94 120 TYR A C 1
ATOM 993 O O . TYR A 1 120 ? -7.653 -7.086 6.939 1.00 93.94 120 TYR A O 1
ATOM 1001 N N . ARG A 1 121 ? -8.746 -8.547 5.627 1.00 92.94 121 ARG A N 1
ATOM 1002 C CA . ARG A 1 121 ? -8.580 -9.705 6.526 1.00 92.94 121 ARG A CA 1
ATOM 1003 C C . ARG A 1 121 ? -7.113 -10.028 6.788 1.00 92.94 121 ARG A C 1
ATOM 1005 O O . ARG A 1 121 ? -6.733 -10.291 7.923 1.00 92.94 121 ARG A O 1
ATOM 1012 N N . GLN A 1 122 ? -6.278 -9.969 5.755 1.00 94.62 122 GLN A N 1
ATOM 1013 C CA . GLN A 1 122 ? -4.836 -10.165 5.909 1.00 94.62 122 GLN A CA 1
ATOM 1014 C C . GLN A 1 122 ? -4.216 -9.061 6.773 1.00 94.62 122 GLN A C 1
ATOM 1016 O O . GLN A 1 122 ? -3.427 -9.347 7.671 1.00 94.62 122 GLN A O 1
ATOM 1021 N N . ALA A 1 123 ? -4.601 -7.802 6.549 1.00 94.44 123 ALA A N 1
ATOM 1022 C CA . ALA A 1 123 ? -4.124 -6.691 7.362 1.00 94.44 123 ALA A CA 1
ATOM 1023 C C . ALA A 1 123 ? -4.590 -6.798 8.821 1.00 94.44 123 ALA A C 1
ATOM 1025 O O . ALA A 1 123 ? -3.830 -6.445 9.713 1.00 94.44 123 ALA A O 1
ATOM 1026 N N . GLU A 1 124 ? -5.794 -7.308 9.071 1.00 92.31 124 GLU A N 1
ATOM 1027 C CA . GLU A 1 124 ? -6.319 -7.550 10.420 1.00 92.31 124 GLU A CA 1
ATOM 1028 C C . GLU A 1 124 ? -5.509 -8.633 11.152 1.00 92.31 124 GLU A C 1
ATOM 1030 O O . GLU A 1 124 ? -5.193 -8.481 12.328 1.00 92.31 124 GLU A O 1
ATOM 1035 N N . GLN A 1 125 ? -5.097 -9.693 10.449 1.00 93.19 125 GLN A N 1
ATOM 1036 C CA . GLN A 1 125 ? -4.306 -10.784 11.032 1.00 93.19 125 GLN A CA 1
ATOM 1037 C C . GLN A 1 125 ? -2.839 -10.412 11.283 1.00 93.19 125 GLN A C 1
ATOM 1039 O O . GLN A 1 125 ? -2.261 -10.820 12.290 1.00 93.19 125 GLN A O 1
ATOM 1044 N N . TYR A 1 126 ? -2.221 -9.664 10.367 1.00 93.88 126 TYR A N 1
ATOM 1045 C CA . TYR A 1 126 ? -0.779 -9.379 10.395 1.00 93.88 126 TYR A CA 1
ATOM 1046 C C . TYR A 1 126 ? -0.439 -7.932 10.781 1.00 93.88 126 TYR A C 1
ATOM 1048 O O . TYR A 1 126 ? 0.733 -7.551 10.805 1.00 93.88 126 TYR A O 1
ATOM 1056 N N . GLY A 1 127 ? -1.447 -7.098 11.034 1.00 93.12 127 GLY A N 1
ATOM 1057 C CA . GLY A 1 127 ? -1.324 -5.654 11.264 1.00 93.12 127 GLY A CA 1
ATOM 1058 C C . GLY A 1 127 ? -1.042 -4.829 9.998 1.00 93.12 127 GLY A C 1
ATOM 1059 O O . GLY A 1 127 ? -1.139 -3.600 10.019 1.00 93.12 127 GLY A O 1
ATOM 1060 N N . ILE A 1 128 ? -0.683 -5.471 8.883 1.00 96.12 128 ILE A N 1
ATOM 1061 C CA . ILE A 1 128 ? -0.416 -4.826 7.596 1.00 96.12 128 ILE A CA 1
ATOM 1062 C C . ILE A 1 128 ? -0.581 -5.816 6.443 1.00 96.12 128 ILE A C 1
ATOM 1064 O O . ILE A 1 128 ? -0.150 -6.963 6.535 1.00 96.12 128 ILE A O 1
ATOM 1068 N N . ALA A 1 129 ? -1.145 -5.354 5.331 1.00 96.62 129 ALA A N 1
ATOM 1069 C CA . ALA A 1 129 ? -1.128 -6.084 4.069 1.00 96.62 129 ALA A CA 1
ATOM 1070 C C . ALA A 1 129 ? -1.030 -5.118 2.886 1.00 96.62 129 ALA A C 1
ATOM 1072 O O . ALA A 1 129 ? -1.473 -3.969 2.968 1.00 96.62 129 ALA A O 1
ATOM 1073 N N . ALA A 1 130 ? -0.456 -5.588 1.779 1.00 96.44 130 ALA A N 1
ATOM 1074 C CA . ALA A 1 130 ? -0.360 -4.818 0.547 1.00 96.44 130 ALA A CA 1
ATOM 1075 C C . ALA A 1 130 ? -0.711 -5.663 -0.677 1.00 96.44 130 ALA A C 1
ATOM 1077 O O . ALA A 1 130 ? -0.410 -6.853 -0.738 1.00 96.44 130 ALA A O 1
ATOM 1078 N N . ARG A 1 131 ? -1.299 -5.003 -1.670 1.00 95.62 131 ARG A N 1
ATOM 1079 C CA . ARG A 1 131 ? -1.535 -5.528 -3.010 1.00 95.62 131 ARG A CA 1
ATOM 1080 C C . ARG A 1 131 ? -0.902 -4.588 -4.026 1.00 95.62 131 ARG A C 1
ATOM 1082 O O . ARG A 1 131 ? -1.036 -3.373 -3.896 1.00 95.62 131 ARG A O 1
ATOM 1089 N N . PHE A 1 132 ? -0.243 -5.156 -5.029 1.00 95.12 132 PHE A N 1
ATOM 1090 C CA . PHE A 1 132 ? 0.427 -4.416 -6.093 1.00 95.12 132 PHE A CA 1
ATOM 1091 C C . PHE A 1 132 ? -0.295 -4.683 -7.406 1.00 95.12 132 PHE A C 1
ATOM 1093 O O . PHE A 1 132 ? -0.273 -5.800 -7.915 1.00 95.12 132 PHE A O 1
ATOM 1100 N N . ASP A 1 133 ? -0.950 -3.660 -7.941 1.00 94.44 133 ASP A N 1
ATOM 1101 C CA . ASP A 1 133 ? -1.594 -3.723 -9.248 1.00 94.44 133 ASP A CA 1
ATOM 1102 C C . ASP A 1 133 ? -0.649 -3.068 -10.272 1.00 94.44 133 ASP A C 1
ATOM 1104 O O . ASP A 1 133 ? -0.572 -1.840 -10.385 1.00 94.44 133 ASP A O 1
ATOM 1108 N N . GLY A 1 134 ? 0.158 -3.905 -10.932 1.00 94.12 134 GLY A N 1
ATOM 1109 C CA . GLY A 1 134 ? 1.224 -3.503 -11.853 1.00 94.12 134 GLY A CA 1
ATOM 1110 C C . GLY A 1 134 ? 0.761 -3.235 -13.284 1.00 94.12 134 GLY A C 1
ATOM 1111 O O . GLY A 1 134 ? -0.195 -3.841 -13.764 1.00 94.12 134 GLY A O 1
ATOM 1112 N N . TRP A 1 135 ? 1.481 -2.366 -13.996 1.00 94.38 135 TRP A N 1
ATOM 1113 C CA . TRP A 1 135 ? 1.350 -2.196 -15.446 1.00 94.38 135 TRP A CA 1
ATOM 1114 C C . TRP A 1 135 ? 2.665 -2.496 -16.165 1.00 94.38 135 TRP A C 1
ATOM 1116 O O . TRP A 1 135 ? 3.765 -2.183 -15.694 1.00 94.38 135 TRP A O 1
ATOM 1126 N N . ALA A 1 136 ? 2.531 -3.117 -17.336 1.00 91.81 136 ALA A N 1
ATOM 1127 C CA . ALA A 1 136 ? 3.656 -3.568 -18.138 1.00 91.81 136 ALA A CA 1
ATOM 1128 C C . ALA A 1 136 ? 4.497 -2.396 -18.659 1.00 91.81 136 ALA A C 1
ATOM 1130 O O . ALA A 1 136 ? 3.994 -1.304 -18.944 1.00 91.81 136 ALA A O 1
ATOM 1131 N N . ARG A 1 137 ? 5.795 -2.642 -18.834 1.00 86.62 137 ARG A N 1
ATOM 1132 C CA . ARG A 1 137 ? 6.677 -1.719 -19.551 1.00 86.62 137 ARG A CA 1
ATOM 1133 C C . ARG A 1 137 ? 6.331 -1.732 -21.044 1.00 86.62 137 ARG A C 1
ATOM 1135 O O . ARG A 1 137 ? 6.066 -2.790 -21.615 1.00 86.62 137 ARG A O 1
ATOM 1142 N N . HIS A 1 138 ? 6.310 -0.557 -21.684 1.00 77.75 138 HIS A N 1
ATOM 1143 C CA . HIS A 1 138 ? 6.040 -0.444 -23.123 1.00 77.75 138 HIS A CA 1
ATOM 1144 C C . HIS A 1 138 ? 6.941 -1.406 -23.917 1.00 77.75 138 HIS A C 1
ATOM 1146 O O . HIS A 1 138 ? 8.159 -1.377 -23.769 1.00 77.75 138 HIS A O 1
ATOM 1152 N N . GLY A 1 139 ? 6.326 -2.267 -24.735 1.00 66.56 139 GLY A N 1
ATOM 1153 C CA . GLY A 1 139 ? 7.019 -3.291 -25.528 1.00 66.56 139 GLY A CA 1
ATOM 1154 C C . GLY A 1 139 ? 7.044 -4.696 -24.913 1.00 66.56 139 GLY A C 1
ATOM 1155 O O . GLY A 1 139 ? 7.335 -5.649 -25.631 1.00 66.56 139 GLY A O 1
ATOM 1156 N N . PHE A 1 140 ? 6.661 -4.873 -23.643 1.00 60.66 140 PHE A N 1
ATOM 1157 C CA . PHE A 1 140 ? 6.501 -6.201 -23.042 1.00 60.66 140 PHE A CA 1
ATOM 1158 C C . PHE A 1 140 ? 5.122 -6.775 -23.401 1.00 60.66 140 PHE A C 1
ATOM 1160 O O . PHE A 1 140 ? 4.166 -6.712 -22.632 1.00 60.66 140 PHE A O 1
ATOM 1167 N N . HIS A 1 141 ? 4.981 -7.274 -24.629 1.00 58.22 141 HIS A N 1
ATOM 1168 C CA . HIS A 1 141 ? 3.854 -8.133 -24.991 1.00 58.22 141 HIS A CA 1
ATOM 1169 C C . HIS A 1 141 ? 4.223 -9.525 -24.505 1.00 58.22 141 HIS A C 1
ATOM 1171 O O . HIS A 1 141 ? 5.064 -10.187 -25.115 1.00 58.22 141 HIS A O 1
ATOM 1177 N N . GLY A 1 142 ? 3.659 -9.936 -23.367 1.00 55.56 142 GLY A N 1
ATOM 1178 C CA . GLY A 1 142 ? 3.781 -11.312 -22.909 1.00 55.56 142 GLY A CA 1
ATOM 1179 C C . GLY A 1 142 ? 3.456 -12.223 -24.084 1.00 55.56 142 GLY A C 1
ATOM 1180 O O . GLY A 1 142 ? 2.351 -12.170 -24.624 1.00 55.56 142 GLY A O 1
ATOM 1181 N N . ARG A 1 143 ? 4.437 -13.007 -24.540 1.00 44.72 143 ARG A N 1
ATOM 1182 C CA . ARG A 1 143 ? 4.134 -14.129 -25.420 1.00 44.72 143 ARG A CA 1
ATOM 1183 C C . ARG A 1 143 ? 3.152 -14.981 -24.634 1.00 44.72 143 ARG A C 1
ATOM 1185 O O . ARG A 1 143 ? 3.513 -15.493 -23.579 1.00 44.72 143 ARG A O 1
ATOM 1192 N N . GLY A 1 144 ? 1.906 -15.017 -25.104 1.00 47.50 144 GLY A N 1
ATOM 1193 C CA . GLY A 1 144 ? 0.858 -15.832 -24.520 1.00 47.50 144 GLY A CA 1
ATOM 1194 C C . GLY A 1 144 ? 1.382 -17.250 -24.387 1.00 47.50 144 GLY A C 1
ATOM 1195 O O . GLY A 1 144 ? 1.788 -17.855 -25.377 1.00 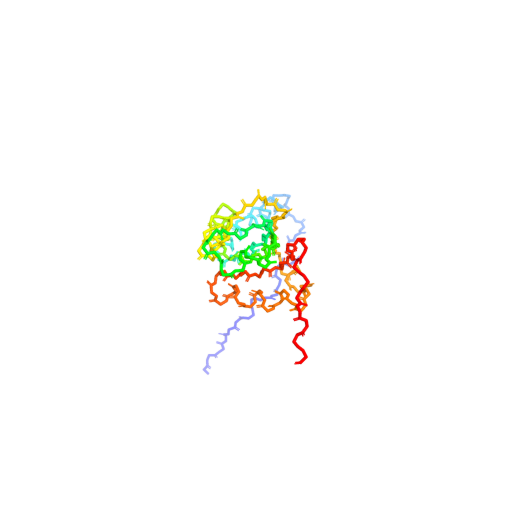47.50 144 GLY A O 1
ATOM 1196 N N . ILE A 1 145 ? 1.429 -17.738 -23.155 1.00 46.03 145 ILE A N 1
ATOM 1197 C CA . ILE A 1 145 ? 1.596 -19.156 -22.899 1.00 46.03 145 ILE A CA 1
ATOM 1198 C C . ILE A 1 145 ? 0.178 -19.652 -22.651 1.00 46.03 145 ILE A C 1
ATOM 1200 O O . ILE A 1 145 ? -0.410 -19.406 -21.599 1.00 46.03 145 ILE A O 1
ATOM 1204 N N . SER A 1 146 ? -0.382 -20.181 -23.736 1.00 39.44 146 SER A N 1
ATOM 1205 C CA . SER A 1 146 ? -1.526 -21.091 -23.792 1.00 39.44 146 SER A CA 1
ATOM 1206 C C . SER A 1 146 ? -1.347 -22.294 -22.880 1.00 39.44 146 SER A C 1
ATOM 1208 O O . SER A 1 146 ? -0.192 -22.779 -22.827 1.00 39.44 146 SER A O 1
#

Radius of gyration: 23.95 Å; Cα contacts (8 Å, |Δi|>4): 190; chains: 1; bounding box: 54×45×72 Å

Nearest PDB structures (foldseek):
  1wyd-assembly1_B  TM=3.777E-01  e=8.606E+00  Sulfurisphaera tokodaii str. 7
  8x15-assembly1_W  TM=3.378E-01  e=6.814E+00  Homo sapiens

Solvent-accessible surface area (backbone atoms only — not comparable to full-atom values): 8625 Å² total; per-residue (Å²): 134,82,83,88,82,79,91,83,86,78,82,87,76,88,69,84,84,72,67,85,67,53,60,59,52,53,52,46,48,53,52,49,49,54,55,65,58,62,76,74,66,60,46,40,33,39,36,31,31,37,29,30,55,31,98,80,23,94,52,41,86,51,34,55,28,27,42,36,40,32,36,22,52,31,91,43,71,69,57,26,50,52,52,49,52,53,54,43,45,75,66,28,34,41,82,76,45,81,76,46,78,45,79,47,48,74,66,56,62,71,68,44,55,74,79,51,46,55,45,46,53,46,11,69,76,67,40,45,31,74,46,73,57,66,42,64,27,94,86,63,70,76,78,80,80,127

Sequence (146 aa):
MKWEYQLFVVLPILCFNIIPESKAFVHNIAREVDREVNHMTEYPLFYQFEVRPTARNSEVEMLAGALATVLVFAETEEVGRARGARFIARQHWEIISVKRVMRMCSRHVSDLQPHFRELYRQAEQYGIAARFDGWARHGFHGRGIS